Protein AF-A0A542XLS3-F1 (afdb_monomer_lite)

Foldseek 3Di:
DCLPCADPVPRHHPPDPVVVVVLCVVCPVNLLVLLVVLLVVLVVQQVSCCVVPVGHDLCSLVRRPVVSVVVVPDPPVLNCLSSDSDSVSSSVSSVLSSCCVVPVDPVVDPDDSPDPPPVVSVVVVVVVVPDDPPDPDDD

Sequence (139 aa):
MRPLWRCRACGADWPCQPARLALLVEYRGRTSALLTHLGNQLKAASDQLRQLNGNAPDSLAARFLAWVVRDQQVPEPLVGAFDSADMDVVLYAVELIIRSHLGSTCPKCADDGSCAHVDWANEQLTHAAVRPQRATQLR

Secondary structure (DSSP, 8-state):
--TT-B-TTT-SBSSPHHHHHHHHHHTTT-HHHHHHHHHHHHHHHHHHHHHHHSS--TTHHHHHHHHHHGGGT--HHHHGGGG-S-HHHHHHHHHHHHHHHTTS--TT--S-S--TTSHHHHHHHHHHHHS--------

pLDDT: mean 70.33, std 17.95, range [35.88, 94.56]

Radius of gyration: 17.14 Å; chains: 1; bounding box: 50×35×42 Å

Structure (mmCIF, N/CA/C/O backbone):
data_AF-A0A542XLS3-F1
#
_entry.id   AF-A0A542XLS3-F1
#
loop_
_atom_site.group_PDB
_atom_site.id
_atom_site.type_symbol
_atom_site.label_atom_id
_atom_site.label_alt_id
_atom_site.label_comp_id
_atom_site.label_asym_id
_atom_site.label_entity_id
_atom_site.label_seq_id
_atom_site.pdbx_PDB_ins_code
_atom_site.Cartn_x
_atom_site.Cartn_y
_atom_site.Cartn_z
_atom_site.occupancy
_atom_site.B_iso_or_equiv
_atom_site.auth_seq_id
_atom_site.auth_comp_id
_atom_site.auth_asym_id
_atom_site.auth_atom_id
_atom_site.pdbx_PDB_model_num
ATOM 1 N N . MET A 1 1 ? 7.115 -15.206 -3.671 1.00 56.44 1 MET A N 1
ATOM 2 C CA . MET A 1 1 ? 7.802 -14.116 -4.401 1.00 56.44 1 MET A CA 1
ATOM 3 C C . MET A 1 1 ? 7.004 -13.694 -5.637 1.00 56.44 1 MET A C 1
ATOM 5 O O . MET A 1 1 ? 6.353 -14.548 -6.244 1.00 56.44 1 MET A O 1
ATOM 9 N N . ARG A 1 2 ? 6.998 -12.391 -5.962 1.00 65.31 2 ARG A N 1
ATOM 10 C CA . ARG A 1 2 ? 6.392 -11.781 -7.165 1.00 65.31 2 ARG A CA 1
ATOM 11 C C . ARG A 1 2 ? 7.417 -10.801 -7.759 1.00 65.31 2 ARG A C 1
ATOM 13 O O . ARG A 1 2 ? 7.301 -9.618 -7.483 1.00 65.31 2 ARG A O 1
ATOM 20 N N . PRO A 1 3 ? 8.405 -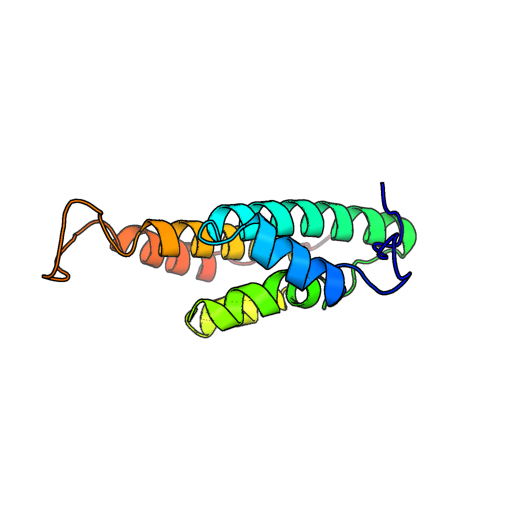11.263 -8.542 1.00 67.38 3 PRO A N 1
ATOM 21 C CA . PRO A 1 3 ? 9.488 -10.394 -9.016 1.00 67.38 3 PRO A CA 1
ATOM 22 C C . PRO A 1 3 ? 8.956 -9.162 -9.768 1.00 67.38 3 PRO A C 1
ATOM 24 O O . PRO A 1 3 ? 9.418 -8.053 -9.550 1.00 67.38 3 PRO A O 1
ATOM 27 N N . LEU A 1 4 ? 7.888 -9.330 -10.553 1.00 80.94 4 LEU A N 1
ATOM 28 C CA . LEU A 1 4 ? 7.268 -8.245 -11.325 1.00 80.94 4 LEU A CA 1
ATOM 29 C C . LEU A 1 4 ? 6.133 -7.511 -10.597 1.00 80.94 4 LEU A C 1
ATOM 31 O O . LEU A 1 4 ? 5.488 -6.660 -11.198 1.00 80.94 4 LEU A O 1
ATOM 35 N N . TRP A 1 5 ? 5.815 -7.874 -9.350 1.00 90.62 5 TRP A N 1
ATOM 36 C CA . TRP A 1 5 ? 4.720 -7.259 -8.585 1.00 90.62 5 TRP A CA 1
ATOM 37 C C . TRP A 1 5 ? 3.372 -7.204 -9.314 1.00 90.62 5 TRP A C 1
ATOM 39 O O . TRP A 1 5 ? 2.576 -6.288 -9.125 1.00 90.62 5 TRP A O 1
ATOM 49 N N . ARG A 1 6 ? 3.092 -8.251 -10.098 1.00 90.69 6 ARG A N 1
ATOM 50 C CA . ARG A 1 6 ? 1.801 -8.498 -10.750 1.00 90.69 6 ARG A CA 1
ATOM 51 C C . ARG A 1 6 ? 0.947 -9.472 -9.947 1.00 90.69 6 ARG A C 1
ATOM 53 O O . ARG A 1 6 ? 1.448 -10.331 -9.214 1.00 90.69 6 ARG A O 1
ATOM 60 N N . CYS A 1 7 ? -0.364 -9.335 -10.067 1.00 90.62 7 CYS A N 1
ATOM 61 C CA . CYS A 1 7 ? -1.330 -10.225 -9.453 1.00 90.62 7 CYS A CA 1
ATOM 62 C C . CYS A 1 7 ? -1.279 -11.601 -10.123 1.00 90.62 7 CYS A C 1
ATOM 64 O O . CYS A 1 7 ? -1.352 -11.704 -11.343 1.00 90.62 7 CYS A O 1
ATOM 66 N N . ARG A 1 8 ? -1.209 -12.671 -9.324 1.00 86.81 8 ARG A N 1
ATOM 67 C CA . ARG A 1 8 ? -1.190 -14.048 -9.846 1.00 86.81 8 ARG A CA 1
ATOM 68 C C . ARG A 1 8 ? -2.524 -14.478 -10.460 1.00 86.81 8 ARG A C 1
ATOM 70 O O . ARG A 1 8 ? -2.524 -15.350 -11.312 1.00 86.81 8 ARG A O 1
ATOM 77 N N . ALA A 1 9 ? -3.631 -13.879 -10.021 1.00 88.19 9 ALA A N 1
ATOM 78 C CA . ALA A 1 9 ? -4.967 -14.236 -10.487 1.00 88.19 9 ALA A CA 1
ATOM 79 C C . ALA A 1 9 ? -5.336 -13.560 -11.817 1.00 88.19 9 ALA A C 1
ATOM 81 O O . ALA A 1 9 ? -5.952 -14.192 -12.663 1.00 88.19 9 ALA A O 1
ATOM 82 N N . CYS A 1 10 ? -4.968 -12.288 -12.011 1.00 91.00 10 CYS A N 1
ATOM 83 C CA . CYS A 1 10 ? -5.393 -11.518 -13.188 1.00 91.00 10 CYS A CA 1
ATOM 84 C C . CYS A 1 10 ? -4.253 -10.913 -14.019 1.00 91.00 10 CYS A C 1
ATOM 86 O O . CYS A 1 10 ? -4.520 -10.233 -15.001 1.00 91.00 10 CYS A O 1
ATOM 88 N N . GLY A 1 11 ? -2.988 -11.086 -13.628 1.00 89.88 11 GLY A N 1
ATOM 89 C CA . GLY A 1 11 ? -1.830 -10.568 -14.366 1.00 89.88 11 GLY A CA 1
ATOM 90 C C . GLY A 1 11 ? -1.621 -9.048 -14.307 1.00 89.88 11 GLY A C 1
ATOM 91 O O . GLY A 1 11 ? -0.535 -8.591 -14.646 1.00 89.88 11 GLY A O 1
ATOM 92 N N . ALA A 1 12 ? -2.603 -8.270 -13.842 1.00 92.31 12 ALA A N 1
ATOM 93 C CA . ALA A 1 12 ? -2.484 -6.822 -13.669 1.00 92.31 12 ALA A CA 1
ATOM 94 C C . ALA A 1 12 ? -1.499 -6.443 -12.550 1.00 92.31 12 ALA A C 1
ATOM 96 O O . ALA A 1 12 ? -1.182 -7.262 -11.683 1.00 92.31 12 ALA A O 1
ATOM 97 N N . ASP A 1 13 ? -1.066 -5.185 -12.524 1.00 91.94 13 ASP A N 1
ATOM 98 C CA . ASP A 1 13 ? -0.233 -4.656 -11.446 1.00 91.94 13 ASP A CA 1
ATOM 99 C C . ASP A 1 13 ? -0.890 -4.838 -10.080 1.00 91.94 13 ASP A C 1
ATOM 101 O O . ASP A 1 13 ? -2.063 -4.524 -9.871 1.00 91.94 13 ASP A O 1
ATOM 105 N N . TRP A 1 14 ? -0.122 -5.363 -9.130 1.00 92.94 14 TRP A N 1
ATOM 106 C CA . TRP A 1 14 ? -0.585 -5.537 -7.766 1.00 92.94 14 TRP A CA 1
ATOM 107 C C . TRP A 1 14 ? -0.263 -4.288 -6.923 1.00 92.94 14 TRP A C 1
ATOM 109 O O . TRP A 1 14 ? 0.866 -3.789 -6.996 1.00 92.94 14 TRP A O 1
ATOM 119 N N . PRO A 1 15 ? -1.197 -3.805 -6.080 1.00 94.06 15 PRO A N 1
ATOM 120 C CA . PRO A 1 15 ? -2.547 -4.333 -5.854 1.00 94.06 15 PRO A CA 1
ATOM 121 C C . PRO A 1 15 ? -3.554 -3.913 -6.942 1.00 94.06 15 PRO A C 1
ATOM 123 O O . PRO A 1 15 ? -3.855 -2.730 -7.109 1.00 94.06 15 PRO A O 1
ATOM 126 N N . CYS A 1 16 ? -4.125 -4.906 -7.632 1.00 94.00 16 CYS A N 1
ATOM 127 C CA . CYS A 1 16 ? -5.189 -4.726 -8.621 1.00 94.00 16 CYS A CA 1
ATOM 128 C C . CYS A 1 16 ? -6.556 -4.571 -7.937 1.00 94.00 16 CYS A C 1
ATOM 130 O O . CYS A 1 16 ? -6.699 -4.912 -6.764 1.00 94.00 16 CYS A O 1
ATOM 132 N N . GLN A 1 17 ? -7.583 -4.109 -8.657 1.00 92.81 17 GLN A N 1
ATOM 133 C CA . GLN A 1 17 ? -8.902 -3.827 -8.071 1.00 92.81 17 GLN A CA 1
ATOM 134 C C . GLN A 1 17 ? -9.527 -5.024 -7.309 1.00 92.81 17 GLN A C 1
ATOM 136 O O . GLN A 1 17 ? -9.916 -4.823 -6.158 1.00 92.81 17 GLN A O 1
ATOM 141 N N . PRO A 1 18 ? -9.505 -6.275 -7.817 1.00 93.88 18 PRO A N 1
ATOM 142 C CA . PRO A 1 18 ? -9.960 -7.436 -7.044 1.00 93.88 18 PRO A CA 1
ATOM 143 C C . PRO A 1 18 ? -9.141 -7.692 -5.771 1.00 93.88 18 PRO A C 1
ATOM 145 O O . PRO A 1 18 ? -9.697 -8.040 -4.734 1.00 93.88 18 PRO A O 1
ATOM 148 N N . ALA A 1 19 ? -7.820 -7.491 -5.823 1.00 94.56 19 ALA A N 1
ATOM 149 C CA . ALA A 1 19 ? -6.963 -7.654 -4.651 1.00 94.56 19 ALA A CA 1
ATOM 150 C C . ALA A 1 19 ? -7.224 -6.566 -3.601 1.00 94.56 19 ALA A C 1
ATOM 152 O O . ALA A 1 19 ? -7.221 -6.868 -2.414 1.00 94.56 19 ALA A O 1
ATOM 153 N N . ARG A 1 20 ? -7.483 -5.321 -4.023 1.00 94.06 20 ARG A N 1
ATOM 154 C CA . ARG A 1 20 ? -7.867 -4.229 -3.115 1.00 94.06 20 ARG A CA 1
ATOM 155 C C . ARG A 1 20 ? -9.170 -4.554 -2.392 1.00 94.06 20 ARG A C 1
ATOM 157 O O . ARG A 1 20 ? -9.225 -4.433 -1.176 1.00 94.06 20 ARG A O 1
ATOM 164 N N . LEU A 1 21 ? -10.184 -5.033 -3.117 1.00 93.12 21 LEU A N 1
ATOM 165 C CA . LEU A 1 21 ? -11.454 -5.455 -2.517 1.00 93.12 21 LEU A CA 1
ATOM 166 C C . LEU A 1 21 ? -11.264 -6.608 -1.524 1.00 93.12 21 LEU A C 1
ATOM 168 O O . LEU A 1 21 ? -11.780 -6.540 -0.413 1.00 93.12 21 LEU A O 1
ATOM 172 N N . ALA A 1 22 ? -10.485 -7.629 -1.891 1.00 93.25 22 ALA A N 1
ATOM 173 C CA . ALA A 1 22 ? -10.180 -8.741 -0.993 1.00 93.25 22 ALA A CA 1
ATOM 174 C C . ALA A 1 22 ? -9.482 -8.263 0.291 1.00 93.25 22 ALA A C 1
ATOM 176 O O . ALA A 1 22 ? -9.881 -8.656 1.383 1.00 93.25 22 ALA A O 1
ATOM 177 N N . LEU A 1 23 ? -8.509 -7.356 0.168 1.00 92.75 23 LEU A N 1
ATOM 178 C CA . LEU A 1 23 ? -7.811 -6.758 1.306 1.00 92.75 23 LEU A CA 1
ATOM 179 C C . LEU A 1 23 ? -8.743 -5.918 2.193 1.00 92.75 23 LEU A C 1
ATOM 181 O O . LEU A 1 23 ? -8.644 -5.999 3.413 1.00 92.75 23 LEU A O 1
ATOM 185 N N . LEU A 1 24 ? -9.668 -5.145 1.618 1.00 88.75 24 LEU A N 1
ATOM 186 C CA . LEU A 1 24 ? -10.658 -4.384 2.396 1.00 88.75 24 LEU A CA 1
ATOM 187 C C . LEU A 1 24 ? -11.594 -5.294 3.193 1.00 88.75 24 LEU A C 1
ATOM 189 O O . LEU A 1 24 ? -11.957 -4.970 4.322 1.00 88.75 24 LEU A O 1
ATOM 193 N N . VAL A 1 25 ? -11.984 -6.431 2.615 1.00 89.50 25 VAL A N 1
ATOM 194 C CA . VAL A 1 25 ? -12.805 -7.433 3.304 1.00 89.50 25 VAL A CA 1
ATOM 195 C C . VAL A 1 25 ? -11.999 -8.119 4.405 1.00 89.50 25 VAL A C 1
ATOM 197 O O . VAL A 1 25 ? -12.457 -8.190 5.543 1.00 89.50 25 VAL A O 1
ATOM 200 N N . GLU A 1 26 ? -10.789 -8.581 4.090 1.00 87.94 26 GLU A N 1
ATOM 201 C CA . GLU A 1 26 ? -9.913 -9.289 5.026 1.00 87.94 26 GLU A CA 1
ATOM 202 C C . GLU A 1 26 ? -9.537 -8.414 6.229 1.00 87.94 26 GLU A C 1
ATOM 204 O O . GLU A 1 26 ? -9.587 -8.863 7.375 1.00 87.94 26 GLU A O 1
ATOM 209 N N . TYR A 1 27 ? -9.220 -7.141 5.997 1.00 79.62 27 TYR A N 1
ATOM 210 C CA . TYR A 1 27 ? -8.792 -6.194 7.025 1.00 79.62 27 TYR A CA 1
ATOM 211 C C . TYR A 1 27 ? -9.906 -5.252 7.496 1.00 79.62 27 TYR A C 1
ATOM 213 O O . TYR A 1 27 ? -9.621 -4.193 8.058 1.00 79.62 27 TYR A O 1
ATOM 221 N N . ARG A 1 28 ? -11.179 -5.620 7.316 1.00 79.50 28 ARG A N 1
ATOM 222 C CA . ARG A 1 28 ? -12.314 -4.793 7.746 1.00 79.50 28 ARG A CA 1
ATOM 223 C C . ARG A 1 28 ? -12.192 -4.414 9.228 1.00 79.50 28 ARG A C 1
ATOM 225 O O . ARG A 1 28 ? -12.007 -5.277 10.082 1.00 79.50 28 ARG A O 1
ATOM 232 N N . GLY A 1 29 ? -12.274 -3.114 9.523 1.00 74.06 29 GLY A N 1
ATOM 233 C CA . GLY A 1 29 ? -12.118 -2.569 10.879 1.00 74.06 29 GLY A CA 1
ATOM 234 C C . GLY A 1 29 ? -10.688 -2.617 11.441 1.00 74.06 29 GLY A C 1
ATOM 235 O O . GLY A 1 29 ? -10.482 -2.285 12.602 1.00 74.06 29 GLY A O 1
ATOM 236 N N . ARG A 1 30 ? -9.694 -3.032 10.642 1.00 76.06 30 ARG A N 1
ATOM 237 C CA . ARG A 1 30 ? -8.283 -3.188 11.034 1.00 76.06 30 ARG A CA 1
ATOM 238 C C . ARG A 1 30 ? -7.363 -2.442 10.066 1.00 76.06 30 ARG A C 1
ATOM 240 O O . ARG A 1 30 ? -6.405 -3.010 9.540 1.00 76.06 30 ARG A O 1
ATOM 247 N N . THR A 1 31 ? -7.653 -1.166 9.816 1.00 78.19 31 THR A N 1
ATOM 248 C CA . THR A 1 31 ? -6.942 -0.382 8.794 1.00 78.19 31 THR A CA 1
ATOM 249 C C . THR A 1 31 ? -5.455 -0.209 9.093 1.00 78.19 31 THR A C 1
ATOM 251 O O . THR A 1 31 ? -4.641 -0.260 8.178 1.00 78.19 31 THR A O 1
ATOM 254 N N . SER A 1 32 ? -5.066 -0.117 10.366 1.00 75.19 32 SER A N 1
ATOM 255 C CA . SER A 1 32 ? -3.653 -0.115 10.765 1.00 75.19 32 SER A CA 1
ATOM 256 C C . SER A 1 32 ? -2.930 -1.390 10.323 1.00 75.19 32 SER A C 1
ATOM 258 O O . SER A 1 32 ? -1.845 -1.324 9.754 1.00 75.19 32 SER A O 1
ATOM 260 N N . ALA A 1 33 ? -3.555 -2.557 10.499 1.00 77.50 33 ALA A N 1
ATOM 261 C CA . ALA A 1 33 ? -3.001 -3.827 10.044 1.00 77.50 33 ALA A CA 1
ATOM 262 C C . ALA A 1 33 ? -2.935 -3.916 8.507 1.00 77.50 33 ALA A C 1
ATOM 264 O O . ALA A 1 33 ? -1.971 -4.471 7.978 1.00 77.50 33 ALA A O 1
ATOM 265 N N . LEU A 1 34 ? -3.906 -3.329 7.793 1.00 83.75 34 LEU A N 1
ATOM 266 C CA . LEU A 1 34 ? -3.872 -3.210 6.331 1.00 83.75 34 LEU A CA 1
ATOM 267 C C . LEU A 1 34 ? -2.706 -2.330 5.863 1.00 83.75 34 LEU A C 1
ATOM 269 O O . LEU A 1 34 ? -1.958 -2.726 4.971 1.00 83.75 34 LEU A O 1
ATOM 273 N N . LEU A 1 35 ? -2.527 -1.160 6.476 1.00 82.38 35 LEU A N 1
ATOM 274 C CA . LEU A 1 35 ? -1.447 -0.228 6.157 1.00 82.38 35 LEU A CA 1
ATOM 275 C C . LEU A 1 35 ? -0.071 -0.827 6.460 1.00 82.38 35 LEU A C 1
ATOM 277 O O . LEU A 1 35 ? 0.811 -0.752 5.610 1.00 82.38 35 LEU A O 1
ATOM 281 N N . THR A 1 36 ? 0.098 -1.507 7.598 1.00 80.31 36 THR A N 1
ATOM 282 C CA . THR A 1 36 ? 1.331 -2.247 7.914 1.00 80.31 36 THR A CA 1
ATOM 283 C C . THR A 1 36 ? 1.607 -3.335 6.879 1.00 80.31 36 THR A C 1
ATOM 285 O O . THR A 1 36 ? 2.726 -3.455 6.376 1.00 80.31 36 THR A O 1
ATOM 288 N N . HIS A 1 37 ? 0.588 -4.125 6.521 1.00 87.25 37 HIS A N 1
ATOM 289 C CA . HIS A 1 37 ? 0.726 -5.165 5.505 1.00 87.25 37 HIS A CA 1
ATOM 290 C C . HIS A 1 37 ? 1.161 -4.573 4.157 1.00 87.25 37 HIS A C 1
ATOM 292 O O . HIS A 1 37 ? 2.106 -5.061 3.535 1.00 87.25 37 HIS A O 1
ATOM 298 N N . LEU A 1 38 ? 0.509 -3.494 3.721 1.00 91.38 38 LEU A N 1
ATOM 299 C CA . LEU A 1 38 ? 0.825 -2.819 2.466 1.00 91.38 38 LEU A CA 1
ATOM 300 C C . LEU A 1 38 ? 2.188 -2.123 2.494 1.00 91.38 38 LEU A C 1
ATOM 302 O O . LEU A 1 38 ? 2.878 -2.170 1.481 1.00 91.38 38 LEU A O 1
ATOM 306 N N . GLY A 1 39 ? 2.613 -1.550 3.622 1.00 87.31 39 GLY A N 1
ATOM 307 C CA . GLY A 1 39 ? 3.946 -0.965 3.798 1.00 87.31 39 GLY A CA 1
ATOM 308 C C . GLY A 1 39 ? 5.058 -2.005 3.644 1.00 87.31 39 GLY A C 1
ATOM 309 O O . GLY A 1 39 ? 6.006 -1.798 2.886 1.00 87.31 39 GLY A O 1
ATOM 310 N N . ASN A 1 40 ? 4.893 -3.181 4.257 1.00 87.44 40 ASN A N 1
ATOM 311 C CA . ASN A 1 40 ? 5.831 -4.298 4.100 1.00 87.44 40 ASN A CA 1
ATOM 312 C C . ASN A 1 40 ? 5.903 -4.780 2.644 1.00 87.44 40 ASN A C 1
ATOM 314 O O . ASN A 1 40 ? 6.984 -5.003 2.095 1.00 87.44 40 ASN A O 1
ATOM 318 N N . GLN A 1 41 ? 4.742 -4.907 1.998 1.00 91.94 41 GLN A N 1
ATOM 319 C CA . GLN A 1 41 ? 4.658 -5.299 0.596 1.00 91.94 41 GLN A CA 1
ATOM 320 C C . GLN A 1 41 ? 5.278 -4.233 -0.319 1.00 91.94 41 GLN A C 1
ATOM 322 O O . GLN A 1 41 ? 5.986 -4.576 -1.259 1.00 91.94 41 GLN A O 1
ATOM 327 N N . LEU A 1 42 ? 5.073 -2.949 -0.033 1.00 90.56 42 LEU A N 1
ATOM 328 C CA . LEU A 1 42 ? 5.670 -1.843 -0.772 1.00 90.56 42 LEU A CA 1
ATOM 329 C C . LEU A 1 42 ? 7.199 -1.848 -0.658 1.00 90.56 42 LEU A C 1
ATOM 331 O O . LEU A 1 42 ? 7.877 -1.706 -1.674 1.00 90.56 42 LEU A O 1
ATOM 335 N N . LYS A 1 43 ? 7.755 -2.065 0.542 1.00 87.94 43 LYS A N 1
ATOM 336 C CA . LYS A 1 43 ? 9.209 -2.170 0.735 1.00 87.94 43 LYS A CA 1
ATOM 337 C C . LYS A 1 43 ? 9.793 -3.306 -0.098 1.00 87.94 43 LYS A C 1
ATOM 339 O O . LYS A 1 43 ? 10.723 -3.087 -0.873 1.00 87.94 43 LYS A O 1
ATOM 344 N N . ALA A 1 44 ? 9.189 -4.490 -0.011 1.00 89.31 44 ALA A N 1
ATOM 345 C CA . ALA A 1 44 ? 9.599 -5.635 -0.815 1.00 89.31 44 ALA A CA 1
ATOM 346 C C . ALA A 1 44 ? 9.466 -5.359 -2.327 1.00 89.31 44 ALA A C 1
ATOM 348 O O . ALA A 1 44 ? 10.291 -5.832 -3.110 1.00 89.31 44 ALA A O 1
ATOM 349 N N . ALA A 1 45 ? 8.462 -4.577 -2.739 1.00 91.50 45 ALA A N 1
ATOM 350 C CA . ALA A 1 45 ? 8.256 -4.177 -4.127 1.00 91.50 45 ALA A CA 1
ATOM 351 C C . ALA A 1 45 ? 9.309 -3.222 -4.646 1.00 91.50 45 ALA A C 1
ATOM 353 O O . ALA A 1 45 ? 9.879 -3.459 -5.709 1.00 91.50 45 ALA A O 1
ATOM 354 N N . SER A 1 46 ? 9.598 -2.186 -3.870 1.00 88.75 46 SER A N 1
ATOM 355 C CA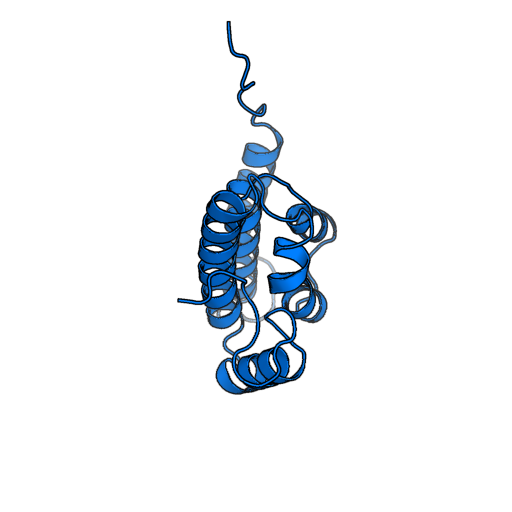 . SER A 1 46 ? 10.666 -1.242 -4.154 1.00 88.75 46 SER A CA 1
ATOM 356 C C . SER A 1 46 ? 12.001 -1.971 -4.312 1.00 88.75 46 SER A C 1
ATOM 358 O O . SER A 1 46 ? 12.696 -1.752 -5.300 1.00 88.75 46 SER A O 1
ATOM 360 N N . ASP A 1 47 ? 12.342 -2.871 -3.387 1.00 88.00 47 ASP A N 1
ATOM 361 C CA . ASP A 1 47 ? 13.627 -3.577 -3.417 1.00 88.00 47 ASP A CA 1
ATOM 362 C C . ASP A 1 47 ? 13.746 -4.495 -4.640 1.00 88.00 47 ASP A C 1
ATOM 364 O O . ASP A 1 47 ? 14.739 -4.445 -5.364 1.00 88.00 47 ASP A O 1
ATOM 368 N N . GLN A 1 48 ? 12.717 -5.304 -4.911 1.00 90.00 48 GLN A N 1
ATOM 369 C CA . GLN A 1 48 ? 12.736 -6.247 -6.033 1.00 90.00 48 GLN A CA 1
ATOM 370 C C . GLN A 1 48 ? 12.696 -5.537 -7.389 1.00 90.00 48 GLN A C 1
ATOM 372 O O . GLN A 1 48 ? 13.391 -5.953 -8.312 1.00 90.00 48 GLN A O 1
ATOM 377 N N . LEU A 1 49 ? 11.926 -4.455 -7.524 1.00 89.19 49 LEU A N 1
ATOM 378 C CA . LEU A 1 49 ? 11.874 -3.696 -8.774 1.00 89.19 49 LEU A CA 1
ATOM 379 C C . LEU A 1 49 ? 13.167 -2.912 -9.019 1.00 89.19 49 LEU A C 1
ATOM 381 O O . LEU A 1 49 ? 13.629 -2.907 -10.155 1.00 89.19 49 LEU A O 1
ATOM 385 N N . ARG A 1 50 ? 13.813 -2.354 -7.980 1.00 87.75 50 ARG A N 1
ATOM 386 C CA . ARG A 1 50 ? 15.160 -1.762 -8.110 1.00 87.75 50 ARG A CA 1
ATOM 387 C C . ARG A 1 50 ? 16.183 -2.785 -8.583 1.00 87.75 50 ARG A C 1
ATOM 389 O O . ARG A 1 50 ? 16.972 -2.477 -9.468 1.00 87.75 50 ARG A O 1
ATOM 396 N N . GLN A 1 51 ? 16.154 -3.996 -8.028 1.00 87.75 51 GLN A N 1
ATOM 397 C CA . GLN A 1 51 ? 17.053 -5.074 -8.449 1.00 87.75 51 GLN A CA 1
ATOM 398 C C . GLN A 1 51 ? 16.836 -5.485 -9.912 1.00 87.75 51 GLN A C 1
ATOM 400 O O . GLN A 1 51 ? 17.798 -5.831 -10.589 1.00 87.75 51 GLN A O 1
ATOM 405 N N . LEU A 1 52 ? 15.594 -5.447 -10.403 1.00 87.56 52 LEU A N 1
ATOM 406 C CA . LEU A 1 52 ? 15.258 -5.867 -11.767 1.00 87.56 52 LEU A CA 1
ATOM 407 C C . LEU A 1 52 ? 15.443 -4.764 -12.816 1.00 87.56 52 LEU A C 1
ATOM 409 O O . LEU A 1 52 ? 15.890 -5.054 -13.921 1.00 87.56 52 LEU A O 1
ATOM 413 N N . ASN A 1 53 ? 15.091 -3.520 -12.486 1.00 85.44 53 ASN A N 1
ATOM 414 C CA . ASN A 1 53 ? 14.991 -2.413 -13.444 1.00 85.44 53 ASN A CA 1
ATOM 415 C C . ASN A 1 53 ? 16.031 -1.304 -13.209 1.00 85.44 53 ASN A C 1
ATOM 417 O O . ASN A 1 53 ? 16.060 -0.327 -13.950 1.00 85.44 53 ASN A O 1
ATOM 421 N N . GLY A 1 54 ? 16.846 -1.400 -12.155 1.00 84.12 54 GLY A N 1
ATOM 422 C CA . GLY A 1 54 ? 17.774 -0.347 -11.730 1.00 84.12 54 GLY A CA 1
ATOM 423 C C . GLY A 1 54 ? 17.123 0.770 -10.902 1.00 84.12 54 GLY A C 1
ATOM 424 O O . GLY A 1 54 ? 17.823 1.491 -10.195 1.00 84.12 54 GLY A O 1
ATOM 425 N N . ASN A 1 55 ? 15.791 0.895 -10.922 1.00 79.88 55 ASN A N 1
ATOM 426 C CA . ASN A 1 55 ? 15.026 1.828 -10.093 1.00 79.88 55 ASN A CA 1
ATOM 427 C C . ASN A 1 55 ? 13.658 1.249 -9.670 1.00 79.88 55 ASN A C 1
ATOM 429 O O . ASN A 1 55 ? 13.173 0.260 -10.221 1.00 79.88 55 ASN A O 1
ATOM 433 N N . ALA A 1 56 ? 13.049 1.853 -8.646 1.00 78.69 56 ALA A N 1
ATOM 434 C CA . A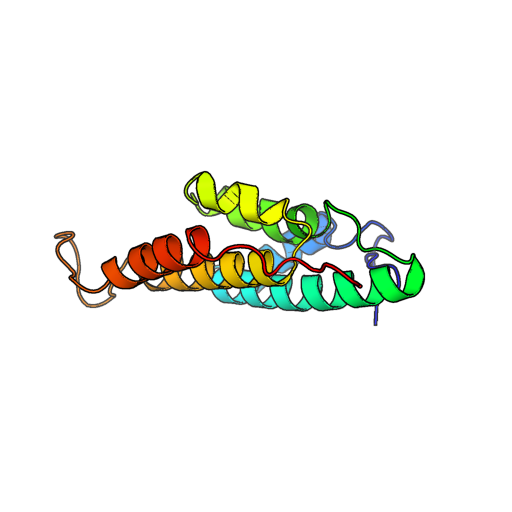LA A 1 56 ? 11.642 1.626 -8.323 1.00 78.69 56 ALA A CA 1
ATOM 435 C C . ALA A 1 56 ? 10.798 2.684 -9.053 1.00 78.69 56 ALA A C 1
ATOM 437 O O . ALA A 1 56 ? 11.256 3.819 -9.159 1.00 78.69 56 ALA A O 1
ATOM 438 N N . PRO A 1 57 ? 9.580 2.358 -9.521 1.00 81.50 57 PRO A N 1
ATOM 439 C CA . PRO A 1 57 ? 8.680 3.359 -10.087 1.00 81.50 57 PRO A CA 1
ATOM 440 C C . PRO A 1 57 ? 8.289 4.422 -9.050 1.00 81.50 57 PRO A C 1
ATOM 442 O O . PRO A 1 57 ? 7.898 4.060 -7.939 1.00 81.50 57 PRO A O 1
ATOM 445 N N . ASP A 1 58 ? 8.293 5.701 -9.430 1.00 72.00 58 ASP A N 1
ATOM 446 C CA . ASP A 1 58 ? 7.966 6.822 -8.526 1.00 72.00 58 ASP A CA 1
ATOM 447 C C . ASP A 1 58 ? 6.540 6.724 -7.951 1.00 72.00 58 ASP A C 1
ATOM 449 O O . ASP A 1 58 ? 6.281 7.063 -6.803 1.00 72.00 58 ASP A O 1
ATOM 453 N N . SER A 1 59 ? 5.605 6.153 -8.713 1.00 82.38 59 SER A N 1
ATOM 454 C CA . SER A 1 59 ? 4.200 5.988 -8.311 1.00 82.38 59 SER A CA 1
ATOM 455 C C . SER A 1 59 ? 3.915 4.718 -7.497 1.00 82.38 59 SER A C 1
ATOM 457 O O . SER A 1 59 ? 2.752 4.386 -7.239 1.00 82.38 59 SER A O 1
ATOM 459 N N . LEU A 1 60 ? 4.946 3.965 -7.095 1.00 87.12 60 LEU A N 1
ATOM 460 C CA . LEU A 1 60 ? 4.766 2.674 -6.430 1.00 87.12 60 LEU A CA 1
ATOM 461 C C . LEU A 1 60 ? 4.096 2.822 -5.056 1.00 87.12 60 LEU A C 1
ATOM 463 O O . LEU A 1 60 ? 3.191 2.051 -4.734 1.00 87.12 60 LEU A O 1
ATOM 467 N N . ALA A 1 61 ? 4.483 3.830 -4.274 1.00 85.12 61 ALA A N 1
ATOM 468 C CA . ALA A 1 61 ? 3.884 4.103 -2.970 1.00 85.12 61 ALA A CA 1
ATOM 469 C C . ALA A 1 61 ? 2.411 4.519 -3.100 1.00 85.12 61 ALA A C 1
ATOM 471 O O . ALA A 1 61 ? 1.538 3.896 -2.484 1.00 85.12 61 ALA A O 1
ATOM 472 N N . ALA A 1 62 ? 2.107 5.464 -3.995 1.00 84.88 62 ALA A N 1
ATOM 473 C CA . ALA A 1 62 ? 0.735 5.848 -4.322 1.00 84.88 62 ALA A CA 1
ATOM 474 C C . ALA A 1 62 ? -0.121 4.642 -4.764 1.00 84.88 62 ALA A C 1
ATOM 476 O O . ALA A 1 62 ? -1.257 4.474 -4.312 1.00 84.88 62 ALA A O 1
ATOM 477 N N . ARG A 1 63 ? 0.431 3.737 -5.585 1.00 89.44 63 ARG A N 1
ATOM 478 C CA . ARG A 1 63 ? -0.264 2.523 -6.050 1.00 89.44 63 ARG A CA 1
ATOM 479 C C . ARG A 1 63 ? -0.680 1.600 -4.904 1.00 89.44 63 ARG A C 1
ATOM 481 O O . ARG A 1 63 ? -1.748 0.986 -4.980 1.00 89.44 63 ARG A O 1
ATOM 488 N N . PHE A 1 64 ? 0.159 1.473 -3.878 1.00 91.25 64 PHE A N 1
ATOM 489 C CA . PHE A 1 64 ? -0.095 0.591 -2.740 1.00 91.25 64 PHE A CA 1
ATOM 490 C C . PHE A 1 64 ? -0.995 1.241 -1.696 1.00 91.25 64 PHE A C 1
ATOM 492 O O . PHE A 1 64 ? -1.855 0.547 -1.164 1.00 91.25 64 PHE A O 1
ATOM 499 N N . LEU A 1 65 ? -0.825 2.537 -1.425 1.00 87.25 65 LEU A N 1
ATOM 500 C CA . LEU A 1 65 ? -1.334 3.166 -0.204 1.00 87.25 65 LEU A CA 1
ATOM 501 C C . LEU A 1 65 ? -2.437 4.204 -0.449 1.00 87.25 65 LEU A C 1
ATOM 503 O O . LEU A 1 65 ? -3.350 4.314 0.368 1.00 87.25 65 LEU A O 1
ATOM 507 N N . ALA A 1 66 ? -2.431 4.920 -1.580 1.00 84.44 66 ALA A N 1
ATOM 508 C CA . ALA A 1 66 ? -3.310 6.081 -1.772 1.00 84.44 66 ALA A CA 1
ATOM 509 C C . ALA A 1 66 ? -4.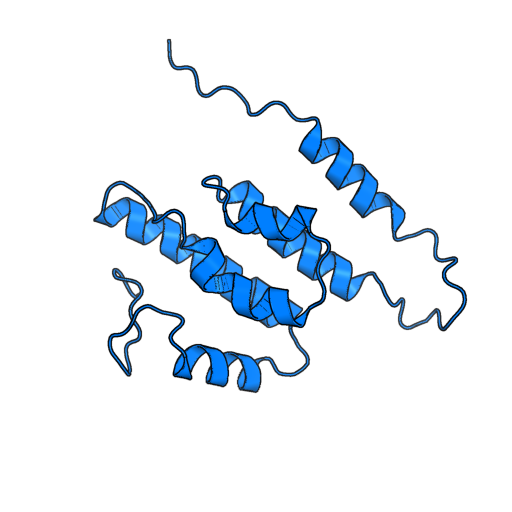810 5.741 -1.708 1.00 84.44 66 ALA A C 1
ATOM 511 O O . ALA A 1 66 ? -5.619 6.570 -1.303 1.00 84.44 66 ALA A O 1
ATOM 512 N N . TRP A 1 67 ? -5.198 4.526 -2.098 1.00 86.06 67 TRP A N 1
ATOM 513 C CA . TRP A 1 67 ? -6.595 4.082 -2.064 1.00 86.06 67 TRP A CA 1
ATOM 514 C C . TRP A 1 67 ? -7.079 3.693 -0.659 1.00 86.06 67 TRP A C 1
ATOM 516 O O . TRP A 1 67 ? -8.283 3.667 -0.439 1.00 86.06 67 TRP A O 1
ATOM 526 N N . VAL A 1 68 ? -6.167 3.415 0.278 1.00 82.81 68 VAL A N 1
ATOM 527 C CA . VAL A 1 68 ? -6.495 3.193 1.697 1.00 82.81 68 VAL A CA 1
ATOM 528 C C . VAL A 1 68 ? -6.565 4.531 2.426 1.00 82.81 68 VAL A C 1
ATOM 530 O O . VAL A 1 68 ? -7.471 4.770 3.211 1.00 82.81 68 VAL A O 1
ATOM 533 N N . VAL A 1 69 ? -5.630 5.432 2.119 1.00 70.56 69 VAL A N 1
ATOM 534 C CA . VAL A 1 69 ? -5.480 6.730 2.791 1.00 70.56 69 VAL A CA 1
ATOM 535 C C . VAL A 1 69 ? -6.587 7.722 2.417 1.00 70.56 69 VAL A C 1
A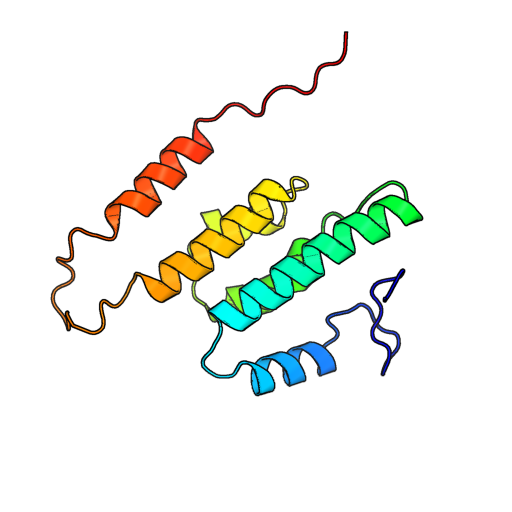TOM 537 O O . VAL A 1 69 ? -7.036 8.479 3.273 1.00 70.56 69 VAL A O 1
ATOM 540 N N . ARG A 1 70 ? -7.080 7.710 1.168 1.00 65.12 70 ARG A N 1
ATOM 541 C CA . ARG A 1 70 ? -8.205 8.575 0.747 1.00 65.12 70 ARG A CA 1
ATOM 542 C C . ARG A 1 70 ? -9.494 8.312 1.532 1.00 65.12 70 ARG A C 1
ATOM 544 O O . ARG A 1 70 ? -10.277 9.236 1.710 1.00 65.12 70 ARG A O 1
ATOM 551 N N . ASP A 1 71 ? -9.692 7.088 2.012 1.00 60.66 71 ASP A N 1
ATOM 552 C CA . ASP A 1 71 ? -10.840 6.706 2.848 1.00 60.66 71 ASP A CA 1
ATOM 553 C C . ASP A 1 71 ? -10.669 7.154 4.316 1.00 60.66 71 ASP A C 1
ATOM 555 O O . ASP A 1 71 ? -11.626 7.223 5.077 1.00 60.66 71 ASP A O 1
ATOM 559 N N . GLN A 1 72 ? -9.442 7.503 4.719 1.00 56.25 72 GLN A N 1
ATOM 560 C CA . GLN A 1 72 ? -9.049 7.730 6.113 1.00 56.25 72 GLN A CA 1
ATOM 561 C C . GLN A 1 72 ? -9.000 9.216 6.541 1.00 56.25 72 GLN A C 1
ATOM 563 O O . GLN A 1 72 ? -8.592 9.489 7.664 1.00 56.25 72 GLN A O 1
ATOM 568 N N . GLN A 1 73 ? -9.407 10.176 5.696 1.00 54.41 73 GLN A N 1
ATOM 569 C CA . GLN A 1 73 ? -9.354 11.629 5.985 1.00 54.41 73 GLN A CA 1
ATOM 570 C C . GLN A 1 73 ? -7.999 12.110 6.555 1.00 54.41 73 GLN A C 1
ATOM 572 O O . GLN A 1 73 ? -7.928 12.738 7.610 1.00 54.41 73 GLN A O 1
ATOM 577 N N . VAL A 1 74 ? -6.898 11.811 5.864 1.00 52.88 74 VAL A N 1
ATOM 578 C CA . VAL A 1 74 ? -5.554 12.234 6.291 1.00 52.88 74 VAL A CA 1
ATOM 579 C C . VAL A 1 74 ? -5.289 13.706 5.900 1.00 52.88 74 VAL A C 1
ATOM 581 O O . VAL A 1 74 ? -5.649 14.092 4.786 1.00 52.88 74 VAL A O 1
ATOM 584 N N . PRO A 1 75 ? -4.658 14.537 6.762 1.00 50.56 75 PRO A N 1
ATOM 585 C CA . PRO A 1 75 ? -4.290 15.913 6.418 1.00 50.56 75 PRO A CA 1
ATOM 586 C C . PRO A 1 75 ? -3.392 15.976 5.169 1.00 50.56 75 PRO A C 1
ATOM 588 O O . PRO A 1 75 ? -2.432 15.212 5.061 1.00 50.56 75 PRO A O 1
ATOM 591 N N . GLU A 1 76 ? -3.661 16.923 4.260 1.00 50.16 76 GLU A N 1
ATOM 592 C CA . GLU A 1 76 ? -2.938 17.128 2.987 1.00 50.16 76 GLU A CA 1
ATOM 593 C C . GLU A 1 76 ? -1.400 17.000 3.029 1.00 50.16 76 GLU A C 1
ATOM 595 O O . GLU A 1 76 ? -0.857 16.355 2.127 1.00 50.16 76 GLU A O 1
ATOM 600 N N . PRO A 1 77 ? -0.662 17.509 4.040 1.00 53.00 77 PRO A N 1
ATOM 601 C CA . PRO A 1 77 ? 0.798 17.369 4.060 1.00 53.00 77 PRO A CA 1
ATOM 602 C C . PRO A 1 77 ? 1.303 15.914 4.109 1.00 53.00 77 PRO A C 1
ATOM 604 O O . PRO A 1 77 ? 2.420 15.643 3.678 1.00 53.00 77 PRO A O 1
ATOM 607 N N . LEU A 1 78 ? 0.497 14.958 4.584 1.00 57.47 78 LEU A N 1
ATOM 608 C CA . LEU A 1 78 ? 0.865 13.536 4.640 1.00 57.47 78 LEU A CA 1
ATOM 609 C C . LEU A 1 78 ? 0.526 12.776 3.347 1.00 57.47 78 LEU A C 1
ATOM 611 O O . LEU A 1 78 ? 1.062 11.695 3.116 1.00 57.47 78 LEU A O 1
ATOM 615 N N . VAL A 1 79 ? -0.333 13.328 2.484 1.00 60.25 79 VAL A N 1
ATOM 616 C CA . VAL A 1 79 ? -0.686 12.713 1.193 1.00 60.25 79 VAL A CA 1
ATOM 617 C C . VAL A 1 79 ? 0.479 12.826 0.207 1.00 60.25 79 VAL A C 1
ATOM 619 O O . VAL A 1 79 ? 0.789 11.851 -0.475 1.00 60.25 79 VAL A O 1
ATOM 622 N N . GLY A 1 80 ? 1.179 13.966 0.199 1.00 64.44 80 GLY A N 1
ATOM 623 C CA . GLY A 1 80 ? 2.366 14.178 -0.640 1.00 64.44 80 GLY A CA 1
ATOM 624 C C . GLY A 1 80 ? 3.573 13.317 -0.247 1.00 64.44 80 GLY A C 1
ATOM 625 O O . GLY A 1 80 ? 4.468 13.098 -1.059 1.00 64.44 80 GLY A O 1
ATOM 626 N N . ALA A 1 81 ? 3.593 12.753 0.968 1.00 66.25 81 ALA A N 1
ATOM 627 C CA . ALA A 1 81 ? 4.661 11.848 1.395 1.00 66.25 81 ALA A CA 1
ATOM 628 C C . ALA A 1 81 ? 4.709 10.551 0.562 1.00 66.25 81 ALA A C 1
ATOM 630 O O . ALA A 1 81 ? 5.769 9.938 0.453 1.00 66.25 81 ALA A O 1
ATOM 631 N N . PHE A 1 82 ? 3.595 10.148 -0.064 1.00 65.81 82 PHE A N 1
ATOM 632 C CA . PHE A 1 82 ? 3.539 8.974 -0.946 1.00 65.81 82 PHE A CA 1
ATOM 633 C C . PHE A 1 82 ? 4.092 9.212 -2.351 1.00 65.81 82 PHE A C 1
ATOM 635 O O . PHE A 1 82 ? 4.224 8.247 -3.101 1.00 65.81 82 PHE A O 1
ATOM 642 N N . ASP A 1 83 ? 4.430 10.455 -2.688 1.00 65.50 83 ASP A N 1
ATOM 643 C CA . ASP A 1 83 ? 5.105 10.810 -3.939 1.00 65.50 83 ASP A CA 1
ATOM 644 C C . ASP A 1 83 ? 6.632 10.926 -3.744 1.00 65.50 83 ASP A C 1
ATOM 646 O O . ASP A 1 83 ? 7.373 11.220 -4.681 1.00 65.50 83 ASP A O 1
ATOM 650 N N . SER A 1 84 ? 7.122 10.681 -2.521 1.00 66.19 84 SER A N 1
ATOM 651 C CA . SER A 1 84 ? 8.550 10.685 -2.204 1.00 66.19 84 SER A CA 1
ATOM 652 C C . SER A 1 84 ? 9.273 9.497 -2.843 1.00 66.19 84 SER A C 1
ATOM 654 O O . SER A 1 84 ? 8.879 8.341 -2.676 1.00 66.19 84 SER A O 1
ATOM 656 N N . ALA A 1 85 ? 10.409 9.771 -3.490 1.00 66.31 85 ALA A N 1
ATOM 657 C CA . ALA A 1 85 ? 11.342 8.737 -3.947 1.00 66.31 85 ALA A CA 1
ATOM 658 C C . ALA A 1 85 ? 12.084 8.043 -2.782 1.00 66.31 85 ALA A C 1
ATOM 660 O O . ALA A 1 85 ? 12.648 6.952 -2.952 1.00 66.31 85 ALA A O 1
ATOM 661 N N . ASP A 1 86 ? 12.085 8.674 -1.604 1.00 73.62 86 ASP A N 1
ATOM 662 C CA . ASP A 1 86 ? 12.676 8.156 -0.376 1.00 73.62 86 ASP A CA 1
ATOM 663 C C . ASP A 1 86 ? 11.682 7.236 0.351 1.00 73.62 86 ASP A C 1
ATOM 665 O O . ASP A 1 86 ? 10.656 7.671 0.883 1.00 73.62 86 ASP A O 1
ATOM 669 N N . MET A 1 87 ? 12.001 5.942 0.373 1.00 75.69 87 MET A N 1
ATOM 670 C CA . MET A 1 87 ? 11.176 4.914 1.007 1.00 75.69 87 MET A CA 1
ATOM 671 C C . MET A 1 87 ? 11.125 5.028 2.532 1.00 75.69 87 MET A C 1
ATOM 673 O O . MET A 1 87 ? 10.139 4.576 3.116 1.00 75.69 87 MET A O 1
ATOM 677 N N . ASP A 1 88 ? 12.128 5.629 3.176 1.00 75.62 88 ASP A N 1
ATOM 678 C CA . ASP A 1 88 ? 12.113 5.830 4.626 1.00 75.62 88 ASP A CA 1
ATOM 679 C C . ASP A 1 88 ? 11.064 6.888 5.002 1.00 75.62 88 ASP A C 1
ATOM 681 O O . ASP A 1 88 ? 10.328 6.716 5.975 1.00 75.62 88 ASP A O 1
ATOM 685 N N . VAL A 1 89 ? 10.897 7.920 4.163 1.00 72.19 89 VAL A N 1
ATOM 686 C CA . VAL A 1 89 ? 9.831 8.931 4.301 1.00 72.19 89 VAL A CA 1
ATOM 687 C C . VAL A 1 89 ? 8.446 8.298 4.146 1.00 72.19 89 VAL A C 1
ATOM 689 O O . VAL A 1 89 ? 7.545 8.576 4.938 1.00 72.19 89 VAL A O 1
ATOM 692 N N . VAL A 1 90 ? 8.275 7.405 3.168 1.00 74.25 90 VAL A N 1
ATOM 693 C CA . VAL A 1 90 ? 6.999 6.708 2.943 1.00 74.25 90 VAL A CA 1
ATOM 694 C C . VAL A 1 90 ? 6.644 5.793 4.118 1.00 74.25 90 VAL A C 1
ATOM 696 O O . VAL A 1 90 ? 5.502 5.796 4.579 1.00 74.25 90 VAL A O 1
ATOM 699 N N . LEU A 1 91 ? 7.601 5.005 4.620 1.00 76.50 91 LEU A N 1
ATOM 700 C CA . LEU A 1 91 ? 7.366 4.099 5.749 1.00 76.50 91 LEU A CA 1
ATOM 701 C C . LEU A 1 91 ? 7.081 4.866 7.046 1.00 76.50 91 LEU A C 1
ATOM 703 O O . LEU A 1 91 ? 6.192 4.469 7.799 1.00 76.50 91 LEU A O 1
ATOM 707 N N . TYR A 1 92 ? 7.761 5.991 7.264 1.00 73.44 92 TYR A N 1
ATOM 708 C CA . TYR A 1 92 ? 7.468 6.895 8.372 1.00 73.44 92 TYR A CA 1
ATOM 709 C C . TYR A 1 92 ? 6.060 7.501 8.267 1.00 73.44 92 TYR A C 1
ATOM 711 O O . TYR A 1 92 ? 5.321 7.509 9.248 1.00 73.44 92 TYR A O 1
ATOM 719 N N . ALA A 1 93 ? 5.631 7.938 7.077 1.00 73.31 93 ALA A N 1
ATOM 720 C CA . ALA A 1 93 ? 4.269 8.433 6.862 1.00 73.31 93 ALA A CA 1
ATOM 721 C C . ALA A 1 93 ? 3.208 7.356 7.156 1.00 73.31 93 ALA A C 1
ATOM 723 O O . ALA A 1 93 ? 2.196 7.639 7.796 1.00 73.31 93 ALA A O 1
ATOM 724 N N . VAL A 1 94 ? 3.455 6.103 6.756 1.00 78.00 94 VAL A N 1
ATOM 725 C CA . VAL A 1 94 ? 2.591 4.963 7.108 1.00 78.00 94 VAL A CA 1
ATOM 726 C C . VAL A 1 94 ? 2.537 4.753 8.621 1.00 78.00 94 VAL A C 1
ATOM 728 O O . VAL A 1 94 ? 1.450 4.593 9.174 1.00 78.00 94 VAL A O 1
ATOM 731 N N . GLU A 1 95 ? 3.681 4.781 9.303 1.00 75.75 95 GLU A N 1
ATOM 732 C CA . GLU A 1 95 ? 3.756 4.656 10.760 1.00 75.75 95 GLU A CA 1
ATOM 733 C C . GLU A 1 95 ? 3.001 5.786 11.471 1.00 75.75 95 GLU A C 1
ATOM 735 O O . GLU A 1 95 ? 2.270 5.531 12.428 1.00 75.75 95 GLU A O 1
ATOM 740 N N . LEU A 1 96 ? 3.116 7.021 10.981 1.00 69.50 96 LEU A N 1
ATOM 741 C CA . LEU A 1 96 ? 2.373 8.165 11.501 1.00 69.50 96 LEU A CA 1
ATOM 742 C C . LEU A 1 96 ? 0.865 8.009 11.323 1.00 69.50 96 LEU A C 1
ATOM 744 O O . LEU A 1 96 ? 0.126 8.311 12.252 1.00 69.50 96 LEU A O 1
ATOM 748 N N . ILE A 1 97 ? 0.405 7.504 10.177 1.00 68.38 97 ILE A N 1
ATOM 749 C CA . ILE A 1 97 ? -1.019 7.233 9.932 1.00 68.38 97 ILE A CA 1
ATOM 750 C C . ILE A 1 97 ? -1.513 6.113 10.856 1.00 68.38 97 ILE A C 1
ATOM 752 O O . ILE A 1 97 ? -2.558 6.235 11.491 1.00 68.38 97 ILE A O 1
ATOM 756 N N . ILE A 1 98 ? -0.738 5.036 11.011 1.00 69.62 98 ILE A N 1
ATOM 757 C CA . ILE A 1 98 ? -1.053 3.968 11.969 1.00 69.62 98 ILE A CA 1
ATOM 758 C C . ILE A 1 98 ? -1.167 4.539 13.390 1.00 69.62 98 ILE A C 1
ATOM 760 O O . ILE A 1 98 ? -2.125 4.229 14.097 1.00 69.62 98 ILE A O 1
ATOM 764 N N . ARG A 1 99 ? -0.219 5.389 13.803 1.00 66.19 99 ARG A N 1
ATOM 765 C CA . ARG A 1 99 ? -0.199 6.032 15.125 1.00 66.19 99 ARG A CA 1
ATOM 766 C C . ARG A 1 99 ? -1.326 7.047 15.314 1.00 66.19 99 ARG A C 1
ATOM 768 O O . ARG A 1 99 ? -1.883 7.092 16.403 1.00 66.19 99 ARG A O 1
ATOM 775 N N . SER A 1 100 ? -1.694 7.826 14.297 1.00 59.62 100 SER A N 1
ATOM 776 C CA . SER A 1 100 ? -2.762 8.832 14.389 1.00 59.62 100 SER A CA 1
ATOM 777 C C . SER A 1 100 ? -4.146 8.187 14.483 1.00 59.62 100 SER A C 1
ATOM 779 O O . SER A 1 100 ? -4.956 8.604 15.309 1.00 59.62 100 SER A O 1
ATOM 781 N N . HIS A 1 101 ? -4.395 7.105 13.739 1.00 58.44 101 HIS A N 1
ATOM 782 C CA . HIS A 1 101 ? -5.634 6.325 13.853 1.00 58.44 101 HIS A CA 1
ATOM 783 C C . HIS A 1 101 ? -5.729 5.510 15.149 1.00 58.44 101 HIS A C 1
ATOM 785 O O . HIS A 1 101 ? -6.826 5.125 15.544 1.00 58.44 101 HIS A O 1
ATOM 791 N N . LEU A 1 102 ? -4.603 5.264 15.823 1.00 54.84 102 LEU A N 1
ATOM 792 C CA . LEU A 1 102 ? -4.552 4.659 17.159 1.00 54.84 102 LEU A CA 1
ATOM 793 C C . LEU A 1 102 ? -4.436 5.703 18.290 1.00 54.84 102 LEU A C 1
ATOM 795 O O . LEU A 1 102 ? -4.436 5.323 19.458 1.00 54.84 102 LEU A O 1
ATOM 799 N N . GLY A 1 103 ? -4.339 6.996 17.955 1.00 50.34 103 GLY A N 1
ATOM 800 C CA . GLY A 1 103 ? -4.051 8.089 18.889 1.00 50.34 103 GLY A CA 1
ATOM 801 C C . GLY A 1 103 ? -5.133 9.167 19.011 1.00 50.34 103 GLY A C 1
ATOM 802 O O . GLY A 1 103 ? -5.040 9.989 19.916 1.00 50.34 103 GLY A O 1
ATOM 803 N N . SER A 1 104 ? -6.165 9.188 18.161 1.00 50.03 104 SER A N 1
ATOM 804 C CA . SER A 1 104 ? -7.189 10.253 18.190 1.00 50.03 104 SER A CA 1
ATOM 805 C C . SER A 1 104 ? -8.466 9.920 18.964 1.00 50.03 104 SER A C 1
ATOM 807 O O . SER A 1 104 ? -9.286 10.803 19.195 1.00 50.03 104 SER A O 1
ATOM 809 N N . THR A 1 105 ? -8.631 8.686 19.439 1.00 48.38 105 THR A N 1
ATOM 810 C CA . THR A 1 105 ? -9.624 8.361 20.472 1.00 48.38 105 THR A CA 1
ATOM 811 C C . THR A 1 105 ? -8.958 7.498 21.528 1.00 48.38 105 THR A C 1
ATOM 813 O O . THR A 1 105 ? -8.741 6.304 21.349 1.00 48.38 105 THR A O 1
ATOM 816 N N . CYS A 1 106 ? -8.602 8.116 22.653 1.00 47.50 106 CYS A N 1
ATOM 817 C CA . CYS A 1 106 ? -8.331 7.369 23.871 1.00 47.50 106 CYS A CA 1
ATOM 818 C C . CYS A 1 106 ? -9.618 6.584 24.207 1.00 47.50 106 CYS A C 1
ATOM 820 O O . CYS A 1 106 ? -10.627 7.214 24.515 1.00 47.50 106 CYS A O 1
ATOM 822 N N . PRO A 1 107 ? -9.635 5.237 24.205 1.00 48.06 107 PRO A N 1
ATOM 823 C CA . PRO A 1 107 ? -10.857 4.468 24.475 1.00 48.06 107 PRO A CA 1
ATOM 824 C C . PRO A 1 107 ? -11.380 4.623 25.918 1.00 48.06 107 PRO A C 1
ATOM 826 O O . PRO A 1 107 ? -12.443 4.107 26.244 1.00 48.06 107 PRO A O 1
ATOM 829 N N . LYS A 1 108 ? -10.640 5.323 26.793 1.00 42.22 108 LYS A N 1
ATOM 830 C CA . LYS A 1 108 ? -11.077 5.740 28.137 1.00 42.22 108 LYS A CA 1
ATOM 831 C C . LYS A 1 108 ? -11.642 7.163 28.195 1.00 42.22 108 LYS A C 1
ATOM 833 O O . LYS A 1 108 ? -12.290 7.497 29.179 1.00 42.22 108 LYS A O 1
ATOM 838 N N . CYS A 1 109 ? -11.351 7.999 27.204 1.00 50.16 109 CYS A N 1
ATOM 839 C CA . CYS A 1 109 ? -11.538 9.440 27.261 1.00 50.16 109 CYS A CA 1
ATOM 840 C C . CYS A 1 109 ? -12.552 9.844 26.182 1.00 50.16 109 CYS A C 1
ATOM 842 O O . CYS A 1 109 ? -12.177 10.251 25.084 1.00 50.16 109 CYS A O 1
ATOM 844 N N . ALA A 1 110 ? -13.836 9.646 26.469 1.00 45.22 110 ALA A N 1
ATOM 845 C CA . ALA A 1 110 ? -14.911 10.156 25.632 1.00 45.22 110 ALA A CA 1
ATOM 846 C C . ALA A 1 110 ? -15.078 11.677 25.864 1.00 45.22 110 ALA A C 1
ATOM 848 O O . ALA A 1 110 ? -15.283 12.107 26.996 1.00 45.22 110 ALA A O 1
ATOM 849 N N . ASP A 1 111 ? -14.997 12.442 24.772 1.00 46.56 111 ASP A N 1
ATOM 850 C CA . ASP A 1 111 ? -15.768 13.670 24.491 1.00 46.56 111 ASP A CA 1
ATOM 851 C C . ASP A 1 111 ? -15.312 15.093 24.902 1.00 46.56 111 ASP A C 1
ATOM 853 O O . ASP A 1 111 ? -16.098 16.012 24.688 1.00 46.56 111 ASP A O 1
ATOM 857 N N . ASP A 1 112 ? -14.080 15.387 25.347 1.00 52.53 112 ASP A N 1
ATOM 858 C CA . ASP A 1 112 ? -13.706 16.803 25.638 1.00 52.53 112 ASP A CA 1
ATOM 859 C C . ASP A 1 112 ? -12.481 17.377 24.904 1.00 52.53 112 ASP A C 1
ATOM 861 O O . ASP A 1 112 ? -12.141 18.548 25.083 1.00 52.53 112 ASP A O 1
ATOM 865 N N . GLY A 1 113 ? -11.816 16.584 24.058 1.00 49.31 113 GLY A N 1
ATOM 866 C CA . GLY A 1 113 ? -10.694 17.058 23.241 1.00 49.31 113 GLY A CA 1
ATOM 867 C C . GLY A 1 113 ? -9.462 17.538 24.026 1.00 49.31 113 GLY A C 1
ATOM 868 O O . GLY A 1 113 ? -8.570 18.123 23.420 1.00 49.31 113 GLY A O 1
ATOM 869 N N . SER A 1 114 ? -9.366 17.281 25.337 1.00 51.81 114 SER A N 1
ATOM 870 C CA . SER A 1 114 ? -8.307 17.836 26.203 1.00 51.81 114 SER A CA 1
ATOM 871 C C . SER A 1 114 ? -7.188 16.841 26.549 1.00 51.81 114 SER A C 1
ATOM 873 O O . SER A 1 114 ? -6.454 17.015 27.524 1.00 51.81 114 SER A O 1
ATOM 875 N N . CYS A 1 115 ? -7.027 15.764 25.776 1.00 52.66 115 CYS A N 1
ATOM 876 C CA . CYS A 1 115 ? -6.029 14.741 26.085 1.00 52.66 115 CYS A CA 1
ATOM 877 C C . CYS A 1 115 ? -4.613 15.201 25.689 1.00 52.66 115 CYS A C 1
ATOM 879 O O . CYS A 1 115 ? -4.276 15.239 24.510 1.00 52.66 115 CYS A O 1
ATOM 881 N N . ALA A 1 116 ? -3.757 15.475 26.676 1.00 47.41 116 ALA A N 1
ATOM 882 C CA . ALA A 1 116 ? -2.382 15.979 26.524 1.00 47.41 116 ALA A CA 1
ATOM 883 C C . ALA A 1 116 ? -1.366 15.003 25.867 1.00 47.41 116 ALA A C 1
ATOM 885 O O . ALA A 1 116 ? -0.161 15.138 26.059 1.00 47.41 116 ALA A O 1
ATOM 886 N N . HIS A 1 117 ? -1.822 13.977 25.138 1.00 48.72 117 HIS A N 1
ATOM 887 C CA . HIS A 1 117 ? -0.972 12.914 24.574 1.00 48.72 117 HIS A CA 1
ATOM 888 C C . HIS A 1 117 ? -0.835 12.964 23.037 1.00 48.72 117 HIS A C 1
ATOM 890 O O . HIS A 1 117 ? -0.081 12.177 22.465 1.00 48.72 117 HIS A O 1
ATOM 896 N N . VAL A 1 118 ? -1.540 13.878 22.355 1.00 49.19 118 VAL A N 1
ATOM 897 C CA . VAL A 1 118 ? -1.468 14.055 20.887 1.00 49.19 118 VAL A CA 1
ATOM 898 C C . VAL A 1 118 ? -0.308 14.948 20.420 1.00 49.19 118 VAL A C 1
ATOM 900 O O . VAL A 1 118 ? 0.071 14.882 19.251 1.00 49.19 118 VAL A O 1
ATOM 903 N N . ASP A 1 119 ? 0.312 15.719 21.317 1.00 52.28 119 ASP A N 1
ATOM 904 C CA . ASP A 1 119 ? 1.285 16.760 20.944 1.00 52.28 119 ASP A CA 1
ATOM 905 C C . ASP A 1 119 ? 2.643 16.216 20.455 1.00 52.28 119 ASP A C 1
ATOM 907 O O . ASP A 1 119 ? 3.285 16.825 19.597 1.00 52.28 119 ASP A O 1
ATOM 911 N N . TRP A 1 120 ? 3.053 15.011 20.874 1.00 45.53 120 TRP A N 1
ATOM 912 C CA . TRP A 1 120 ? 4.369 14.459 20.502 1.00 45.53 120 TRP A CA 1
ATOM 913 C C . TRP A 1 120 ? 4.492 14.118 19.001 1.00 45.53 120 TRP A C 1
ATOM 915 O O . TRP A 1 120 ? 5.585 14.165 18.430 1.00 45.53 120 TRP A O 1
ATOM 925 N N . ALA A 1 121 ? 3.379 13.789 18.332 1.00 42.94 121 ALA A N 1
ATOM 926 C CA . ALA A 1 121 ? 3.383 13.467 16.903 1.00 42.94 121 ALA A CA 1
ATOM 927 C C . ALA A 1 121 ? 3.651 14.717 16.043 1.00 42.94 121 ALA A C 1
ATOM 929 O O . ALA A 1 121 ? 4.388 14.640 15.059 1.00 42.94 121 ALA A O 1
ATOM 930 N N . ASN A 1 122 ? 3.124 15.878 16.449 1.00 47.31 122 ASN A N 1
ATOM 931 C CA . ASN A 1 122 ? 3.403 17.165 15.805 1.00 47.31 122 ASN A CA 1
ATOM 932 C C . ASN A 1 122 ? 4.842 17.645 16.060 1.00 47.31 122 ASN A C 1
ATOM 934 O O . ASN A 1 122 ? 5.480 18.192 15.155 1.00 47.31 122 ASN A O 1
ATOM 938 N N . GLU A 1 123 ? 5.398 17.395 17.247 1.00 48.94 123 GLU A N 1
ATOM 939 C CA . GLU A 1 123 ? 6.810 17.682 17.537 1.00 48.94 123 GLU A CA 1
ATOM 9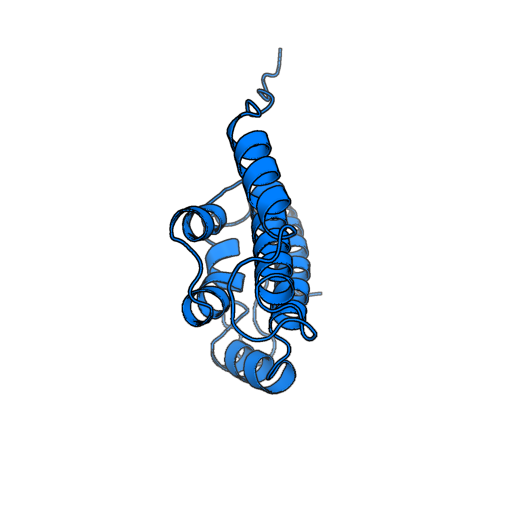40 C C . GLU A 1 123 ? 7.753 16.834 16.668 1.00 48.94 123 GLU A C 1
ATOM 942 O O . GLU A 1 123 ? 8.692 17.364 16.072 1.00 48.94 123 GLU A O 1
ATOM 947 N N . GLN A 1 124 ? 7.462 15.540 16.490 1.00 46.84 124 GLN A N 1
ATOM 948 C CA . GLN A 1 124 ? 8.226 14.669 15.585 1.00 46.84 124 GLN A CA 1
ATOM 949 C C . GLN A 1 124 ? 8.111 15.090 14.114 1.00 46.84 124 GLN A C 1
ATOM 951 O O . GLN A 1 124 ? 9.100 15.031 13.384 1.00 46.84 124 GLN A O 1
ATOM 956 N N . LEU A 1 125 ? 6.942 15.563 13.667 1.00 46.44 125 LEU A N 1
ATOM 957 C CA . LEU A 1 125 ? 6.756 16.135 12.326 1.00 46.44 125 LEU A CA 1
ATOM 958 C C . LEU A 1 125 ? 7.611 17.388 12.112 1.00 46.44 125 LEU A C 1
ATOM 960 O O . LEU A 1 125 ? 8.264 17.525 11.078 1.00 46.44 125 LEU A O 1
ATOM 964 N N . THR A 1 126 ? 7.666 18.262 13.114 1.00 49.12 126 THR A N 1
ATOM 965 C CA . THR A 1 126 ? 8.497 19.472 13.079 1.00 49.12 126 THR A CA 1
ATOM 966 C C . THR A 1 126 ? 9.986 19.106 13.062 1.00 49.12 126 THR A C 1
ATOM 968 O O . THR A 1 126 ? 10.758 19.671 12.292 1.00 49.12 126 THR A O 1
ATOM 971 N N . HIS A 1 127 ? 10.393 18.085 13.822 1.00 48.91 127 HIS A N 1
ATOM 972 C CA . HIS A 1 127 ? 11.766 17.570 13.820 1.00 48.91 127 HIS A CA 1
ATOM 973 C C . HIS A 1 127 ? 12.149 16.868 12.504 1.00 48.91 127 HIS A C 1
ATOM 975 O O . HIS A 1 127 ? 13.285 17.006 12.046 1.00 48.91 127 HIS A O 1
ATOM 981 N N . ALA A 1 128 ? 11.227 16.130 11.881 1.00 45.34 128 ALA A N 1
ATOM 982 C CA . ALA A 1 128 ? 11.442 15.472 10.593 1.00 45.34 128 ALA A CA 1
ATOM 983 C C . ALA A 1 128 ? 11.531 16.486 9.438 1.00 45.34 128 ALA A C 1
ATOM 985 O O . ALA A 1 128 ? 12.391 16.336 8.574 1.00 45.34 128 ALA A O 1
ATOM 986 N N . ALA A 1 129 ? 10.714 17.547 9.460 1.00 45.78 129 ALA A N 1
ATOM 987 C CA . ALA A 1 129 ? 10.745 18.633 8.476 1.00 45.78 129 ALA A CA 1
ATOM 988 C C . ALA A 1 129 ? 12.013 19.508 8.564 1.00 45.78 129 ALA A C 1
ATOM 990 O O . ALA A 1 129 ? 12.420 20.107 7.572 1.00 45.78 129 ALA A O 1
ATOM 991 N N . VAL A 1 130 ? 12.649 19.572 9.740 1.00 46.91 130 VAL A N 1
ATOM 992 C CA . VAL A 1 130 ? 13.867 20.366 9.987 1.00 46.91 130 VAL A CA 1
ATOM 993 C C . VAL A 1 130 ? 15.156 19.582 9.711 1.00 46.91 130 VAL A C 1
ATOM 995 O O . VAL A 1 130 ? 16.216 20.191 9.569 1.00 46.91 130 VAL A O 1
ATOM 998 N N . ARG A 1 131 ? 15.119 18.246 9.585 1.00 38.59 131 ARG A N 1
ATOM 999 C CA . ARG A 1 131 ? 16.324 17.482 9.225 1.00 38.59 131 ARG A CA 1
ATOM 1000 C C . ARG A 1 131 ? 16.729 17.803 7.781 1.00 38.59 131 ARG A C 1
ATOM 1002 O O . ARG A 1 131 ? 16.006 17.416 6.864 1.00 38.59 131 ARG A O 1
ATOM 1009 N N . PRO A 1 132 ? 17.898 18.426 7.534 1.00 41.03 132 PRO A N 1
ATOM 1010 C CA . PRO A 1 132 ? 18.411 18.499 6.180 1.00 41.03 132 PRO A CA 1
ATOM 1011 C C . PRO A 1 132 ? 18.659 17.068 5.702 1.00 41.03 132 PRO A C 1
ATOM 1013 O O . PRO A 1 132 ? 19.314 16.281 6.397 1.00 41.03 132 PRO A O 1
ATOM 1016 N N . GLN A 1 133 ? 18.115 16.733 4.528 1.00 48.78 133 GLN A N 1
ATOM 1017 C CA . GLN A 1 133 ? 18.493 15.541 3.776 1.00 48.78 133 GLN A CA 1
ATOM 1018 C C . GLN A 1 133 ? 20.018 15.489 3.789 1.00 48.78 133 GLN A C 1
ATOM 1020 O O . GLN A 1 133 ? 20.668 16.402 3.276 1.00 48.78 133 GLN A O 1
ATOM 1025 N N . ARG A 1 134 ? 20.597 14.483 4.458 1.00 39.81 134 ARG A N 1
ATOM 1026 C CA . ARG A 1 134 ? 22.044 14.273 4.431 1.00 39.81 134 ARG A CA 1
ATOM 1027 C C . ARG A 1 134 ? 22.409 14.137 2.964 1.00 39.81 134 ARG A C 1
ATOM 1029 O O . ARG A 1 134 ? 22.089 13.127 2.339 1.00 39.81 134 ARG A O 1
ATOM 1036 N N . ALA A 1 135 ? 23.012 15.200 2.441 1.00 40.75 135 ALA A N 1
ATOM 1037 C CA . ALA A 1 135 ? 23.506 15.287 1.091 1.00 40.75 135 ALA A CA 1
ATOM 1038 C C . ALA A 1 135 ? 24.295 14.013 0.813 1.00 40.75 135 ALA A C 1
ATOM 1040 O O . ALA A 1 135 ? 25.352 13.765 1.393 1.00 40.75 135 ALA A O 1
ATOM 1041 N N . THR A 1 136 ? 23.743 13.188 -0.068 1.00 47.16 136 THR A N 1
ATOM 1042 C CA . THR A 1 136 ? 24.533 12.208 -0.787 1.00 47.16 136 THR A CA 1
ATOM 1043 C C . THR A 1 136 ? 25.374 13.025 -1.760 1.00 47.16 136 THR A C 1
ATOM 1045 O O . THR A 1 136 ? 24.994 13.216 -2.909 1.00 47.16 136 THR A O 1
ATOM 1048 N N . GLN A 1 137 ? 26.483 13.586 -1.281 1.00 42.50 137 GLN A N 1
ATOM 1049 C CA . GLN A 1 137 ? 27.564 14.016 -2.151 1.00 42.50 137 GLN A CA 1
ATOM 1050 C C . GLN A 1 137 ? 28.746 13.083 -1.938 1.00 42.50 137 GLN A C 1
ATOM 1052 O O . GLN A 1 137 ? 29.413 13.076 -0.908 1.00 42.50 137 GLN A O 1
ATOM 1057 N N . LEU A 1 138 ? 28.932 12.250 -2.959 1.00 38.41 138 LEU A N 1
ATOM 1058 C CA . LEU A 1 138 ? 30.218 11.709 -3.344 1.00 38.41 138 LEU A CA 1
ATOM 1059 C C . LEU A 1 138 ? 31.216 12.849 -3.608 1.00 38.41 138 LEU A C 1
ATOM 1061 O O . LEU A 1 138 ? 30.853 13.826 -4.265 1.00 38.41 138 LEU A O 1
ATOM 1065 N N . ARG A 1 139 ? 32.471 12.555 -3.240 1.00 35.88 139 ARG A N 1
ATOM 1066 C CA . ARG A 1 139 ? 33.749 13.248 -3.494 1.00 35.88 139 ARG A CA 1
ATOM 1067 C C . ARG A 1 139 ? 34.165 14.344 -2.524 1.00 35.88 139 ARG A C 1
ATOM 1069 O O . ARG A 1 139 ? 33.494 15.390 -2.462 1.00 35.88 139 ARG A O 1
#

Organism: Salinispora arenicola (NCBI:txid168697)